Protein AF-A0A7S1HNM0-F1 (afdb_monomer_lite)

Foldseek 3Di:
DPDVVVLVVQLVVLQVLQQVVCVVVVHDRDDSVLSVVLSVQLVVCVVVLVVLLVQQLVLQCVVDPPRPDSVCCVPPPLQSLLSSLLSSLLSCVVSVNQPVSQVSQVVSCVVRVDRDRSVDDDGGRDDD

Sequence (128 aa):
HTLGVALTRLRQQVLLELGFDARLRGAEPPLESAAAALVGAFARRLPAVRELLDSDVTAAFQGDPAARSVDEVLLCYPGLHALIRHRLAHELYRLGVPLIARVIAELAHAHTGIDIHPGAQIGEGCFI

Secondary structure (DSSP, 8-state):
--HHHHHHHHHHHHHHHHHHHHHHHTPPPPPHHHHHHHHHHHHHHHHHHHHHHHHHHHHHHHH-TT---HHHHHHH-HHHHHHHHHHHHHHHHHTT-HHHHHHHHHHHHHHHS----TT----SS---

pLDDT: mean 95.94, std 4.77, range [54.34, 98.81]

Radius of gyration: 16.28 Å; chains: 1; bounding box: 38×27×44 Å

Structure (mmCIF, N/CA/C/O backbone):
data_AF-A0A7S1HNM0-F1
#
_entry.id   AF-A0A7S1HNM0-F1
#
loop_
_atom_site.group_PDB
_atom_site.id
_atom_site.type_symbol
_atom_site.label_atom_id
_atom_site.label_alt_id
_atom_site.label_comp_id
_atom_site.label_asym_id
_atom_site.label_entity_id
_atom_site.label_seq_id
_atom_site.pdbx_PDB_ins_code
_atom_site.Cartn_x
_atom_site.Cartn_y
_atom_site.Cartn_z
_atom_site.occupancy
_atom_site.B_iso_or_equiv
_atom_site.auth_seq_id
_atom_site.auth_comp_id
_atom_site.auth_asym_id
_atom_site.auth_atom_id
_atom_site.pdbx_PDB_model_num
ATOM 1 N N . HIS A 1 1 ? 10.573 -13.298 11.067 1.00 54.34 1 HIS A N 1
ATOM 2 C CA . HIS A 1 1 ? 10.173 -12.872 12.428 1.00 54.34 1 HIS A CA 1
ATOM 3 C C . HIS A 1 1 ? 9.344 -11.565 12.437 1.00 54.34 1 HIS A C 1
ATOM 5 O O . HIS A 1 1 ? 9.208 -10.937 13.480 1.00 54.34 1 HIS A O 1
ATOM 11 N N . THR A 1 2 ? 8.757 -11.136 11.306 1.00 84.62 2 THR A N 1
ATOM 12 C CA . THR A 1 2 ? 8.554 -9.690 11.051 1.00 84.62 2 THR A CA 1
ATOM 13 C C . THR A 1 2 ? 7.090 -9.288 10.814 1.00 84.62 2 THR A C 1
ATOM 15 O O . THR A 1 2 ? 6.663 -8.235 11.282 1.00 84.62 2 THR A O 1
ATOM 18 N N . LEU A 1 3 ? 6.288 -10.143 10.162 1.00 89.94 3 LEU A N 1
ATOM 19 C CA . LEU A 1 3 ? 4.915 -9.802 9.759 1.00 89.94 3 LEU A CA 1
ATOM 20 C C . LEU A 1 3 ? 3.956 -9.636 10.949 1.00 89.94 3 LEU A C 1
ATOM 22 O O . LEU A 1 3 ? 3.240 -8.644 11.018 1.00 89.94 3 LEU A O 1
ATOM 26 N N . GLY A 1 4 ? 3.972 -10.557 11.917 1.00 91.31 4 GLY A N 1
ATOM 27 C CA . GLY A 1 4 ? 3.092 -10.473 13.092 1.00 91.31 4 GLY A CA 1
ATOM 28 C C . GLY A 1 4 ? 3.321 -9.207 13.927 1.00 91.31 4 GLY A C 1
ATOM 29 O O . GLY A 1 4 ? 2.368 -8.582 14.392 1.00 91.31 4 GLY A O 1
ATOM 30 N N . VAL A 1 5 ? 4.580 -8.771 14.047 1.00 94.88 5 VAL A N 1
ATOM 31 C CA . VAL A 1 5 ? 4.937 -7.517 14.728 1.00 94.88 5 VAL A CA 1
ATOM 32 C C . VAL A 1 5 ? 4.438 -6.310 13.934 1.00 94.88 5 VAL A C 1
ATOM 34 O O . VAL A 1 5 ? 3.838 -5.408 14.517 1.00 94.88 5 VAL A O 1
ATOM 37 N N . ALA A 1 6 ? 4.634 -6.302 12.612 1.00 94.94 6 ALA A N 1
ATOM 38 C CA . ALA A 1 6 ? 4.150 -5.229 11.746 1.00 94.94 6 ALA A CA 1
ATOM 39 C C . ALA A 1 6 ? 2.620 -5.092 11.803 1.00 94.94 6 ALA A C 1
ATOM 41 O O . ALA A 1 6 ? 2.119 -3.991 12.012 1.00 94.94 6 ALA A O 1
ATOM 42 N N . LEU A 1 7 ? 1.879 -6.202 11.717 1.00 96.50 7 LEU A N 1
ATOM 43 C CA . LEU A 1 7 ? 0.416 -6.202 11.823 1.00 96.50 7 LEU A CA 1
ATOM 44 C C . LEU A 1 7 ? -0.061 -5.759 13.213 1.00 96.50 7 LEU A C 1
ATOM 46 O O . LEU A 1 7 ? -1.035 -5.019 13.325 1.00 96.50 7 LEU A O 1
ATOM 50 N N . THR A 1 8 ? 0.648 -6.144 14.276 1.00 96.06 8 THR A N 1
ATOM 51 C CA . THR A 1 8 ? 0.328 -5.688 15.639 1.00 96.06 8 THR A CA 1
ATOM 52 C C . THR A 1 8 ? 0.507 -4.177 15.783 1.00 96.06 8 THR A C 1
ATOM 54 O O . THR A 1 8 ? -0.357 -3.511 16.351 1.00 96.06 8 THR A O 1
ATOM 57 N N . ARG A 1 9 ? 1.591 -3.616 15.233 1.00 96.62 9 ARG A N 1
ATOM 58 C CA . ARG A 1 9 ? 1.818 -2.161 15.212 1.00 96.62 9 ARG A CA 1
ATOM 59 C C . ARG A 1 9 ? 0.784 -1.445 14.348 1.00 96.62 9 ARG A C 1
ATOM 61 O O . ARG A 1 9 ? 0.247 -0.428 14.772 1.00 96.62 9 ARG A O 1
ATOM 68 N N . LEU A 1 10 ? 0.457 -1.999 13.180 1.00 97.38 10 LEU A N 1
ATOM 69 C CA . LEU A 1 10 ? -0.582 -1.460 12.305 1.00 97.38 10 LEU A CA 1
ATOM 70 C C . LEU A 1 10 ? -1.934 -1.407 13.024 1.00 97.38 10 LEU A C 1
ATOM 72 O O . LEU A 1 10 ? -2.609 -0.390 12.951 1.00 97.38 10 LEU A O 1
ATOM 76 N N . ARG A 1 11 ? -2.295 -2.439 13.798 1.00 98.06 11 ARG A N 1
ATOM 77 C CA . ARG A 1 11 ? -3.530 -2.453 14.602 1.00 98.06 11 ARG A CA 1
ATOM 78 C C . ARG A 1 11 ? -3.598 -1.287 15.582 1.00 98.06 11 ARG A C 1
ATOM 80 O O . ARG A 1 11 ? -4.657 -0.684 15.717 1.00 98.06 11 ARG A O 1
ATOM 87 N N . GLN A 1 12 ? -2.485 -0.953 16.234 1.00 97.44 12 GLN A N 1
ATOM 88 C CA . GLN A 1 12 ? -2.428 0.211 17.123 1.00 97.44 12 GLN A CA 1
ATOM 89 C C . GLN A 1 12 ? -2.663 1.513 16.351 1.00 97.44 12 GLN A C 1
ATOM 91 O O . GLN A 1 12 ? -3.433 2.351 16.808 1.00 97.44 12 GLN A O 1
ATOM 96 N N . GLN A 1 13 ? -2.063 1.667 15.168 1.00 97.94 13 GLN A N 1
ATOM 97 C CA . GLN A 1 13 ? -2.269 2.866 14.349 1.00 97.94 13 GLN A CA 1
ATOM 98 C C . GLN A 1 13 ? -3.710 2.972 13.835 1.00 97.94 13 GLN A C 1
ATOM 100 O O . GLN A 1 13 ? -4.311 4.038 13.932 1.00 97.94 13 GLN A O 1
ATOM 105 N N . VAL A 1 14 ? -4.302 1.863 13.379 1.00 98.25 14 VAL A N 1
ATOM 106 C CA . VAL A 1 14 ? -5.713 1.814 12.958 1.00 98.25 14 VAL A CA 1
ATOM 107 C C . VAL A 1 14 ? -6.632 2.207 14.115 1.00 98.25 14 VAL A C 1
ATOM 109 O O . VAL A 1 14 ? -7.547 2.999 13.926 1.00 98.25 14 VAL A O 1
ATOM 112 N N . LEU A 1 15 ? -6.375 1.712 15.330 1.00 98.19 15 LEU A N 1
ATOM 113 C CA . LEU A 1 15 ? -7.158 2.088 16.508 1.00 98.19 15 LEU A CA 1
ATOM 114 C C . LEU A 1 15 ? -7.067 3.593 16.811 1.00 98.19 15 LEU A C 1
ATOM 116 O O . LEU A 1 15 ? -8.080 4.211 17.137 1.00 98.19 15 LEU A O 1
ATOM 120 N N . LEU A 1 16 ? -5.874 4.184 16.689 1.00 97.81 16 LEU A N 1
ATOM 121 C CA . LEU A 1 16 ? -5.672 5.623 16.880 1.00 97.81 16 LEU A CA 1
ATOM 122 C C . LEU A 1 16 ? -6.453 6.448 15.853 1.00 97.81 16 LEU A C 1
ATOM 124 O O . LEU A 1 16 ? -7.089 7.432 16.233 1.00 97.81 16 LEU A O 1
ATOM 128 N N . GLU A 1 17 ? -6.438 6.040 14.583 1.00 97.88 17 GLU A N 1
ATOM 129 C CA . GLU A 1 17 ? -7.206 6.698 13.524 1.00 97.88 17 GLU A CA 1
ATOM 130 C C . GLU A 1 17 ? -8.716 6.591 13.763 1.00 97.88 17 GLU A C 1
ATOM 132 O O . GLU A 1 17 ? -9.408 7.607 13.744 1.00 97.88 17 GLU A O 1
ATOM 137 N N . LEU A 1 18 ? -9.225 5.395 14.074 1.00 97.69 18 LEU A N 1
ATOM 138 C CA . LEU A 1 18 ? -10.641 5.207 14.402 1.00 97.69 18 LEU A CA 1
ATOM 139 C C . LEU A 1 18 ? -11.057 6.063 15.608 1.00 97.69 18 LEU A C 1
ATOM 141 O O . LEU A 1 18 ? -12.138 6.644 15.622 1.00 97.69 18 LEU A O 1
ATOM 145 N N . GLY A 1 19 ? -10.192 6.175 16.621 1.00 97.44 19 GLY A N 1
ATOM 146 C CA . GLY A 1 19 ? -10.446 7.010 17.793 1.00 97.44 19 GLY A CA 1
ATOM 147 C C . GLY A 1 19 ? -10.428 8.502 17.468 1.00 97.44 19 GLY A C 1
ATOM 148 O O . GLY A 1 19 ? -11.172 9.274 18.068 1.00 97.44 19 GLY A O 1
ATOM 149 N N . PHE A 1 20 ? -9.593 8.920 16.518 1.00 96.31 20 PHE A N 1
ATOM 150 C CA . PHE A 1 20 ? -9.595 10.283 15.999 1.00 96.31 20 PHE A CA 1
ATOM 151 C C . PHE A 1 20 ? -10.892 10.598 15.242 1.00 96.31 20 PHE A C 1
ATOM 153 O O . PHE A 1 20 ? -11.526 11.606 15.551 1.00 96.31 20 PHE A O 1
ATOM 160 N N . ASP A 1 21 ? -11.332 9.719 14.339 1.00 95.56 21 ASP A N 1
ATOM 161 C CA . ASP A 1 21 ? -12.588 9.882 13.595 1.00 95.56 21 ASP A CA 1
ATOM 162 C C . ASP A 1 21 ? -13.813 9.893 14.528 1.00 95.56 21 AS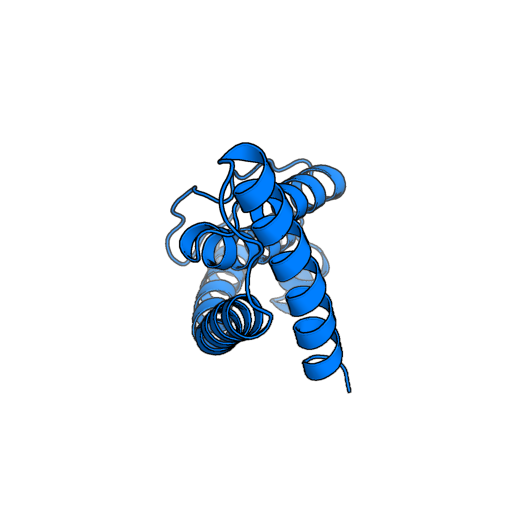P A C 1
ATOM 164 O O . ASP A 1 21 ? -14.659 10.783 14.427 1.00 95.56 21 ASP A O 1
ATOM 168 N N . ALA A 1 22 ? -13.864 8.989 15.514 1.00 96.31 22 ALA A N 1
ATOM 169 C CA . ALA A 1 22 ? -14.930 8.964 16.516 1.00 96.31 22 ALA A CA 1
ATOM 170 C C . ALA A 1 22 ? -15.026 10.287 17.292 1.00 96.31 22 ALA A C 1
ATOM 172 O O . ALA A 1 22 ? -16.118 10.839 17.436 1.00 96.31 22 ALA A O 1
ATOM 173 N N . ARG A 1 23 ? -13.887 10.851 17.726 1.00 96.12 23 ARG A N 1
ATOM 174 C CA . ARG A 1 23 ? -13.853 12.160 18.402 1.00 96.12 23 ARG A CA 1
ATOM 175 C C . ARG A 1 23 ? -14.373 13.287 17.515 1.00 96.12 23 ARG A C 1
ATOM 177 O O . ARG A 1 23 ? -15.124 14.125 18.004 1.00 96.12 23 ARG A O 1
ATOM 184 N N . LEU A 1 24 ? -13.999 13.311 16.234 1.00 95.38 24 LEU A N 1
ATOM 185 C CA . LEU A 1 24 ? -14.478 14.329 15.294 1.00 95.38 24 LEU A CA 1
ATOM 186 C C . LEU A 1 24 ? -15.994 14.253 15.073 1.00 95.38 24 LEU A C 1
ATOM 188 O O . LEU A 1 24 ? -16.639 15.284 14.903 1.00 95.38 24 LEU A O 1
ATOM 192 N N . ARG A 1 25 ? -16.563 13.045 15.093 1.00 95.31 25 ARG A N 1
ATOM 193 C CA . ARG A 1 25 ? -18.000 12.808 14.886 1.00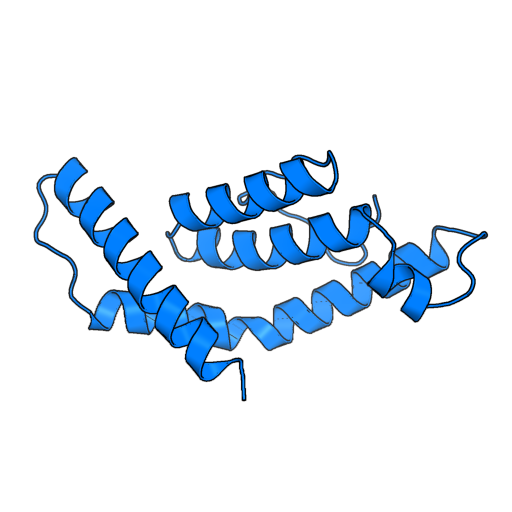 95.31 25 ARG A CA 1
ATOM 194 C C . ARG A 1 25 ? -18.832 12.857 16.170 1.00 95.31 25 ARG A C 1
ATOM 196 O O . ARG A 1 25 ? -20.045 12.693 16.093 1.00 95.31 25 ARG A O 1
ATOM 203 N N . GLY A 1 26 ? -18.208 13.045 17.336 1.00 95.44 26 GLY A N 1
ATOM 204 C CA . GLY A 1 26 ? -18.887 12.952 18.633 1.00 95.44 26 GLY A CA 1
ATOM 205 C C . GLY A 1 26 ? -19.428 11.548 18.940 1.00 95.44 26 GLY A C 1
ATOM 206 O O . GLY A 1 26 ? -20.425 11.420 19.644 1.00 95.44 26 GLY A O 1
ATOM 207 N N . ALA A 1 27 ? -18.806 10.508 18.381 1.00 95.25 27 ALA A N 1
ATOM 208 C CA . ALA A 1 27 ? -19.188 9.112 18.561 1.00 95.25 27 ALA A CA 1
ATOM 209 C C . ALA A 1 27 ? -18.421 8.450 19.718 1.00 95.25 27 ALA A C 1
ATOM 211 O O . ALA A 1 27 ? -17.428 8.979 20.226 1.00 95.25 27 ALA A O 1
ATOM 212 N N . GLU A 1 28 ? -18.873 7.263 20.121 1.00 93.50 28 GLU A N 1
ATOM 213 C CA . GLU A 1 28 ? -18.188 6.463 21.135 1.00 93.50 28 GLU A CA 1
ATOM 214 C C . GLU A 1 28 ? -16.802 5.987 20.658 1.00 93.50 28 GLU A C 1
ATOM 216 O O . GLU A 1 28 ? -16.598 5.758 19.460 1.00 93.50 28 GLU A O 1
ATOM 221 N N . PRO A 1 29 ? -15.836 5.807 21.579 1.00 92.44 29 PRO A N 1
ATOM 222 C CA . PRO A 1 29 ? -14.523 5.276 21.240 1.00 92.44 29 PRO A CA 1
ATOM 223 C C . PRO A 1 29 ? -14.607 3.896 20.567 1.00 92.44 29 PRO A C 1
ATOM 225 O O . PRO A 1 29 ? -15.411 3.055 20.973 1.00 92.44 29 PRO A O 1
ATOM 228 N N . PRO A 1 30 ? -13.744 3.613 19.577 1.00 94.06 30 PRO A N 1
ATOM 229 C CA . PRO A 1 30 ? -13.735 2.321 18.910 1.00 94.06 30 PRO A CA 1
ATOM 230 C C . PRO A 1 30 ? -13.266 1.207 19.850 1.00 94.06 30 PRO A C 1
ATOM 232 O O . PRO A 1 30 ? -12.371 1.388 20.678 1.00 94.06 30 PRO A O 1
ATOM 235 N N . LEU A 1 31 ? -13.811 0.009 19.647 1.00 94.12 31 LEU A N 1
ATOM 236 C CA . LEU A 1 31 ? -13.313 -1.203 20.290 1.00 94.12 31 LEU A CA 1
ATOM 237 C C . LEU A 1 31 ? -12.025 -1.684 19.609 1.00 94.12 31 LEU A C 1
ATOM 239 O O . LEU A 1 31 ? -11.896 -1.634 18.384 1.00 94.12 31 LEU A O 1
ATOM 243 N N . GLU A 1 32 ? -11.101 -2.265 20.380 1.00 94.50 32 GLU A N 1
ATOM 244 C CA . GLU A 1 32 ? -9.886 -2.886 19.825 1.00 94.50 32 GLU A CA 1
ATOM 245 C C . GLU A 1 32 ? -10.188 -3.976 18.785 1.00 94.50 32 GLU A C 1
ATOM 247 O O . GLU A 1 32 ? -9.411 -4.183 17.847 1.00 94.50 32 GLU A O 1
ATOM 252 N N . SER A 1 33 ? -11.325 -4.663 18.935 1.00 96.62 33 SER A N 1
ATOM 253 C CA . SER A 1 33 ? -11.795 -5.691 18.006 1.00 96.62 33 SER A CA 1
ATOM 254 C C . SER A 1 33 ? -12.086 -5.134 16.611 1.00 96.62 33 SER A C 1
ATOM 256 O O . SER A 1 33 ? -11.840 -5.834 15.629 1.00 96.62 33 SER A O 1
ATOM 258 N N . ALA A 1 34 ? -12.527 -3.876 16.496 1.00 96.62 34 ALA A N 1
ATOM 259 C CA . ALA A 1 34 ? -12.762 -3.227 15.208 1.00 96.62 34 ALA A CA 1
ATOM 260 C C . ALA A 1 34 ? -11.444 -3.029 14.445 1.00 96.62 34 ALA A C 1
ATOM 262 O O . ALA A 1 34 ? -11.319 -3.448 13.293 1.00 96.62 34 ALA A O 1
ATOM 263 N N . ALA A 1 35 ? -10.416 -2.493 15.111 1.00 97.69 35 ALA A N 1
ATOM 264 C CA . ALA A 1 35 ? -9.087 -2.348 14.518 1.00 97.69 35 ALA A CA 1
ATOM 265 C C . ALA A 1 35 ? -8.473 -3.711 14.148 1.00 97.69 35 ALA A C 1
ATOM 267 O O . ALA A 1 35 ? -7.882 -3.863 13.078 1.00 97.69 35 ALA A O 1
ATOM 268 N N . ALA A 1 36 ? -8.643 -4.727 15.004 1.00 97.75 36 ALA A N 1
ATOM 269 C CA . ALA A 1 36 ? -8.191 -6.087 14.716 1.00 97.75 36 ALA A CA 1
ATOM 270 C C . ALA A 1 36 ? -8.883 -6.684 13.478 1.00 97.75 36 ALA A C 1
ATOM 272 O O . ALA A 1 36 ? -8.218 -7.313 12.653 1.00 97.75 36 ALA A O 1
ATOM 273 N N . ALA A 1 37 ? -10.191 -6.461 13.316 1.00 98.31 37 ALA A N 1
ATOM 274 C CA . ALA A 1 37 ? -10.951 -6.936 12.164 1.00 98.31 37 ALA A CA 1
ATOM 275 C C . ALA A 1 37 ? -10.471 -6.295 10.852 1.00 98.31 37 ALA A C 1
ATOM 277 O O . ALA A 1 37 ? -10.258 -7.015 9.872 1.00 98.31 37 ALA A O 1
ATOM 278 N N . LEU A 1 38 ? -10.232 -4.978 10.847 1.00 98.44 38 LEU A N 1
ATOM 279 C CA . LEU A 1 38 ? -9.717 -4.252 9.679 1.00 98.44 38 LEU A CA 1
ATOM 280 C C . LEU A 1 38 ? -8.305 -4.710 9.299 1.00 98.44 38 LEU A C 1
ATOM 282 O O . LEU A 1 38 ? -8.055 -5.030 8.139 1.00 98.44 38 LEU A O 1
ATOM 286 N N . VAL A 1 39 ? -7.393 -4.833 10.267 1.00 98.31 39 VAL A N 1
ATOM 287 C CA . VAL A 1 39 ? -6.034 -5.337 9.998 1.00 98.31 39 VAL A CA 1
A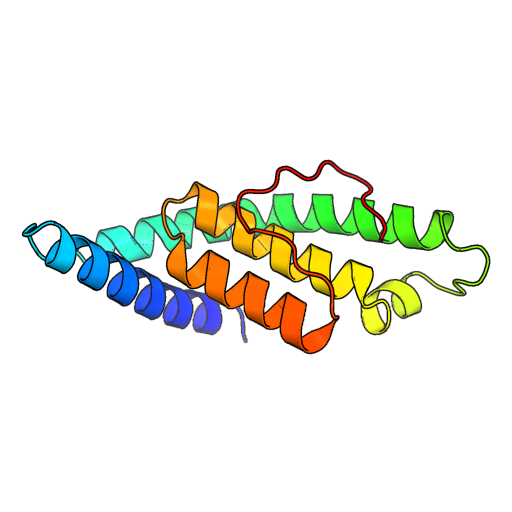TOM 288 C C . VAL A 1 39 ? -6.052 -6.794 9.540 1.00 98.31 39 VAL A C 1
ATOM 290 O O . VAL A 1 39 ? -5.286 -7.170 8.655 1.00 98.31 39 VAL A O 1
ATOM 293 N N . GLY A 1 40 ? -6.949 -7.618 10.085 1.00 98.38 40 GLY A N 1
ATOM 294 C CA . GLY A 1 40 ? -7.161 -8.982 9.607 1.00 98.38 40 GLY A CA 1
ATOM 295 C C . GLY A 1 40 ? -7.675 -9.023 8.165 1.00 98.38 40 GLY A C 1
ATOM 296 O O . GLY A 1 40 ? -7.232 -9.863 7.382 1.00 98.38 40 GLY A O 1
ATOM 297 N N . ALA A 1 41 ? -8.576 -8.110 7.789 1.00 98.56 41 ALA A N 1
ATOM 298 C CA . ALA A 1 41 ? -9.045 -7.967 6.413 1.00 98.56 41 ALA A CA 1
ATOM 299 C C . ALA A 1 41 ? -7.915 -7.532 5.475 1.00 98.56 41 ALA A C 1
ATOM 301 O O . ALA A 1 41 ? -7.713 -8.178 4.452 1.00 98.56 41 ALA A O 1
ATOM 302 N N . PHE A 1 42 ? -7.123 -6.533 5.867 1.00 98.56 42 PHE A N 1
ATOM 303 C CA . PHE A 1 42 ? -5.928 -6.107 5.139 1.00 98.56 42 PHE A CA 1
ATOM 304 C C . PHE A 1 42 ? -4.932 -7.260 4.942 1.00 98.56 42 PHE A C 1
ATOM 306 O O . PHE A 1 42 ? -4.495 -7.524 3.825 1.00 98.56 42 PHE A O 1
ATOM 313 N N . ALA A 1 43 ? -4.625 -8.015 6.001 1.00 98.25 43 ALA A N 1
ATOM 314 C CA . ALA A 1 43 ? -3.692 -9.138 5.932 1.00 98.25 43 ALA A CA 1
ATOM 315 C C . ALA A 1 43 ? -4.147 -10.223 4.939 1.00 98.25 43 ALA A C 1
ATOM 317 O O . ALA A 1 43 ? -3.324 -10.764 4.202 1.00 98.25 43 ALA A O 1
ATOM 318 N N . ARG A 1 44 ? -5.457 -10.503 4.863 1.00 98.44 44 ARG A N 1
ATOM 319 C CA . ARG A 1 44 ? -6.032 -11.442 3.880 1.00 98.44 44 ARG A CA 1
ATOM 320 C C . ARG A 1 44 ? -5.889 -10.972 2.430 1.00 98.44 44 ARG A C 1
ATOM 322 O O . ARG A 1 44 ? -5.991 -11.796 1.528 1.00 98.44 44 ARG A O 1
ATOM 329 N N . ARG A 1 45 ? -5.663 -9.677 2.194 1.00 98.25 45 ARG A N 1
ATOM 330 C CA . ARG A 1 45 ? -5.473 -9.098 0.855 1.00 98.25 45 ARG A CA 1
ATOM 331 C C . ARG A 1 45 ? -4.020 -9.123 0.386 1.00 98.25 45 ARG A C 1
ATOM 333 O O . ARG A 1 45 ? -3.790 -9.004 -0.811 1.00 98.25 45 ARG A O 1
ATOM 340 N N . LEU A 1 46 ? -3.055 -9.344 1.283 1.00 97.94 46 LEU A N 1
ATOM 341 C CA . LEU A 1 46 ? -1.626 -9.342 0.943 1.00 97.94 46 LEU A CA 1
ATOM 342 C C . LEU A 1 46 ? -1.238 -10.314 -0.188 1.00 97.94 46 LEU A C 1
ATOM 344 O O . LEU A 1 46 ? -0.436 -9.902 -1.023 1.00 97.94 46 LEU A O 1
ATOM 348 N N . PRO A 1 47 ? -1.790 -11.543 -0.291 1.00 98.25 47 PRO A N 1
ATOM 349 C CA . PRO A 1 47 ? -1.509 -12.414 -1.435 1.00 98.25 47 PRO A CA 1
ATOM 350 C C . PRO A 1 47 ? -1.951 -11.808 -2.774 1.00 98.25 47 PRO A C 1
ATOM 352 O O . PRO A 1 47 ? -1.168 -11.778 -3.714 1.00 98.25 47 PRO A O 1
ATOM 355 N N . ALA A 1 48 ? -3.151 -11.224 -2.838 1.00 98.19 48 ALA A N 1
ATOM 356 C CA . ALA A 1 48 ? -3.639 -10.568 -4.053 1.00 98.19 48 ALA A CA 1
ATOM 357 C C . ALA A 1 48 ? -2.831 -9.302 -4.392 1.00 98.19 48 ALA A C 1
ATOM 359 O O . ALA A 1 48 ? -2.564 -9.022 -5.555 1.00 98.19 48 ALA A O 1
ATOM 360 N N . VAL A 1 49 ? -2.399 -8.541 -3.378 1.00 98.19 49 VAL A N 1
ATOM 361 C CA . VAL A 1 49 ? -1.485 -7.405 -3.584 1.00 98.19 49 VAL A CA 1
ATOM 362 C C . VAL A 1 49 ? -0.148 -7.882 -4.149 1.00 98.19 49 VAL A C 1
ATOM 364 O O . VAL A 1 49 ? 0.417 -7.219 -5.013 1.00 98.19 49 VAL A O 1
ATOM 367 N N . ARG A 1 50 ? 0.356 -9.032 -3.688 1.00 97.50 50 ARG A N 1
ATOM 368 C CA . ARG A 1 50 ? 1.593 -9.622 -4.199 1.00 97.50 50 ARG A CA 1
ATOM 369 C C . ARG A 1 50 ? 1.468 -10.016 -5.672 1.00 97.50 50 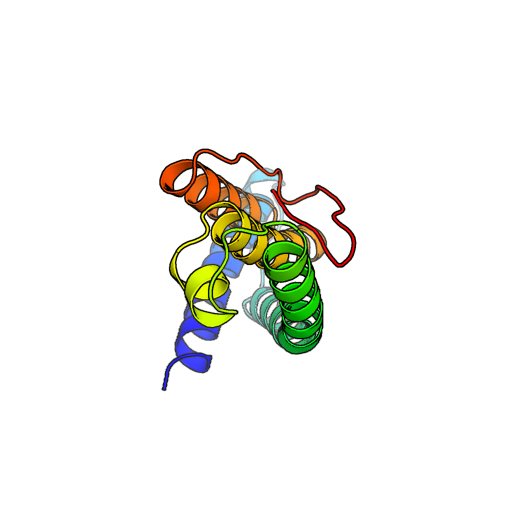ARG A C 1
ATOM 371 O O . ARG A 1 50 ? 2.339 -9.637 -6.442 1.00 97.50 50 ARG A O 1
ATOM 378 N N . GLU A 1 51 ? 0.394 -10.705 -6.053 1.00 98.00 51 GLU A N 1
ATOM 379 C CA . GLU A 1 51 ? 0.124 -11.076 -7.454 1.00 98.00 51 GLU A CA 1
ATOM 380 C C . GLU A 1 51 ? 0.091 -9.841 -8.364 1.00 98.00 51 GLU A C 1
ATOM 382 O O . GLU A 1 51 ? 0.696 -9.814 -9.434 1.00 98.00 51 GLU A O 1
ATOM 387 N N . LEU A 1 52 ? -0.554 -8.776 -7.892 1.00 97.62 52 LEU A N 1
ATOM 388 C CA . LEU A 1 52 ? -0.653 -7.526 -8.626 1.00 97.62 52 LEU A CA 1
ATOM 389 C C . LEU A 1 52 ? 0.715 -6.838 -8.786 1.00 97.62 52 LEU A C 1
ATOM 391 O O . LEU A 1 52 ? 1.029 -6.331 -9.859 1.00 97.62 52 LEU A O 1
ATOM 395 N N . LEU A 1 53 ? 1.567 -6.886 -7.761 1.00 97.31 53 LEU A N 1
ATOM 396 C CA . LEU A 1 53 ? 2.940 -6.383 -7.848 1.00 97.31 53 LEU A CA 1
ATOM 397 C C . LEU A 1 53 ? 3.823 -7.211 -8.781 1.00 97.31 53 LEU A C 1
ATOM 399 O O . LEU A 1 53 ? 4.657 -6.643 -9.478 1.00 97.31 53 LEU A O 1
ATOM 403 N N . ASP A 1 54 ? 3.637 -8.529 -8.833 1.00 96.81 54 ASP A N 1
ATOM 404 C CA . ASP A 1 54 ? 4.376 -9.382 -9.770 1.00 96.81 54 ASP A CA 1
ATOM 405 C C . ASP A 1 54 ? 4.044 -9.014 -11.233 1.00 96.81 54 ASP A C 1
ATOM 407 O O . ASP A 1 54 ? 4.928 -9.027 -12.099 1.00 96.81 54 ASP A O 1
ATOM 411 N N . SER A 1 55 ? 2.804 -8.584 -11.503 1.00 97.38 55 SER A N 1
ATOM 412 C CA . SER A 1 55 ? 2.426 -8.035 -12.813 1.00 97.38 55 SER A CA 1
ATOM 413 C C . SER A 1 55 ? 3.123 -6.701 -13.126 1.00 97.38 55 SER A C 1
ATOM 415 O O . SER A 1 55 ? 3.610 -6.524 -14.241 1.00 97.38 55 SER A O 1
ATOM 417 N N . ASP A 1 56 ? 3.254 -5.795 -12.150 1.00 97.44 56 ASP A N 1
ATOM 418 C CA . ASP A 1 56 ? 3.939 -4.502 -12.337 1.00 97.44 56 ASP A CA 1
ATOM 419 C C . ASP A 1 56 ? 5.431 -4.677 -12.590 1.00 97.44 5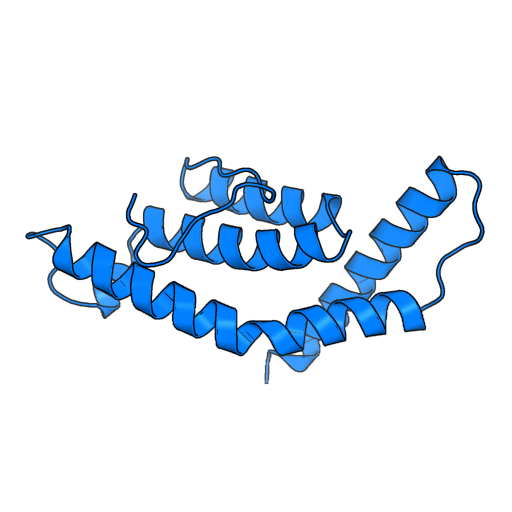6 ASP A C 1
ATOM 421 O O . ASP A 1 56 ? 6.008 -4.024 -13.453 1.00 97.44 56 ASP A O 1
ATOM 425 N N . VAL A 1 57 ? 6.060 -5.591 -11.850 1.00 96.00 57 VAL A N 1
ATOM 426 C CA . VAL A 1 57 ? 7.470 -5.942 -12.032 1.00 96.00 57 VAL A CA 1
ATOM 427 C C . VAL A 1 57 ? 7.706 -6.469 -13.445 1.00 96.00 57 VAL A C 1
ATOM 429 O O . VAL A 1 57 ? 8.666 -6.069 -14.105 1.00 96.00 57 VAL A O 1
ATOM 432 N N . THR A 1 58 ? 6.812 -7.335 -13.927 1.00 95.44 58 THR A N 1
ATOM 433 C CA . THR A 1 58 ? 6.880 -7.871 -15.290 1.00 95.44 58 THR A CA 1
ATOM 434 C C . THR A 1 58 ? 6.727 -6.757 -16.324 1.00 95.44 58 THR A C 1
ATOM 436 O O . THR A 1 58 ? 7.514 -6.692 -17.267 1.00 95.44 58 THR A O 1
ATOM 439 N N . ALA A 1 59 ? 5.763 -5.854 -16.128 1.00 96.12 59 ALA A N 1
ATOM 440 C CA . ALA A 1 59 ? 5.538 -4.721 -17.019 1.00 96.12 59 ALA A CA 1
ATOM 441 C C . ALA A 1 59 ? 6.728 -3.752 -17.046 1.00 96.12 59 ALA A C 1
ATOM 443 O O . ALA A 1 59 ? 7.135 -3.331 -18.123 1.00 96.12 59 ALA A O 1
ATOM 444 N N . ALA A 1 60 ? 7.331 -3.447 -15.897 1.00 95.44 60 ALA A N 1
ATOM 445 C CA . ALA A 1 60 ? 8.507 -2.585 -15.814 1.00 95.44 60 ALA A CA 1
ATOM 446 C C . ALA A 1 60 ? 9.733 -3.211 -16.497 1.00 95.44 60 ALA A C 1
ATOM 448 O O . ALA A 1 60 ? 10.421 -2.539 -17.260 1.00 95.44 60 ALA A O 1
ATOM 449 N N . PHE A 1 61 ? 9.973 -4.511 -16.295 1.00 94.94 61 PHE A N 1
ATOM 450 C CA . PHE A 1 61 ? 11.067 -5.217 -16.968 1.00 94.94 61 PHE A CA 1
ATOM 451 C C . PHE A 1 61 ? 10.879 -5.280 -18.493 1.00 94.94 61 PHE A C 1
ATOM 453 O O . PHE A 1 61 ? 11.837 -5.121 -19.240 1.00 94.94 61 PHE A O 1
ATOM 460 N N . GLN A 1 62 ? 9.650 -5.502 -18.971 1.00 94.75 62 GLN A N 1
ATOM 461 C CA . GLN A 1 62 ? 9.349 -5.527 -20.409 1.00 94.75 62 GLN A CA 1
ATOM 462 C C . GLN A 1 62 ? 9.301 -4.126 -21.035 1.00 94.75 62 GLN A C 1
ATOM 464 O O . GLN A 1 62 ? 9.581 -3.973 -22.223 1.00 94.75 62 GLN A O 1
ATOM 469 N N . GLY A 1 63 ? 8.909 -3.122 -20.250 1.00 93.56 63 GLY A N 1
ATOM 470 C CA . GLY A 1 63 ? 8.720 -1.742 -20.684 1.00 93.56 63 GLY A CA 1
ATOM 471 C C . GLY A 1 63 ? 10.009 -0.930 -20.772 1.00 93.56 63 GLY A C 1
ATOM 472 O O . GLY A 1 63 ? 10.030 0.070 -21.488 1.00 93.56 63 GLY A O 1
ATOM 473 N N . ASP A 1 64 ? 11.078 -1.354 -20.094 1.00 95.50 64 ASP A N 1
ATOM 474 C CA . ASP A 1 64 ? 12.388 -0.705 -20.130 1.00 95.50 64 ASP A CA 1
ATOM 475 C C . ASP A 1 64 ? 13.450 -1.602 -20.798 1.00 95.50 64 ASP A C 1
ATOM 477 O O . ASP A 1 64 ? 13.988 -2.508 -20.158 1.00 95.50 64 ASP A O 1
ATOM 481 N N . PRO A 1 65 ? 13.828 -1.335 -22.065 1.00 93.19 65 PRO A N 1
ATOM 482 C CA . PRO A 1 65 ? 14.866 -2.092 -22.767 1.00 93.19 65 PRO A CA 1
ATOM 483 C C . PRO A 1 65 ? 16.248 -2.060 -22.097 1.00 93.19 65 PRO A C 1
ATOM 485 O O . PRO A 1 65 ? 17.109 -2.865 -22.453 1.00 93.19 65 PRO A O 1
ATOM 488 N N . ALA A 1 66 ? 16.495 -1.114 -21.183 1.00 93.25 66 ALA A N 1
ATOM 489 C CA . ALA A 1 66 ? 17.750 -1.008 -20.449 1.00 93.25 66 ALA A CA 1
ATOM 490 C C . ALA A 1 66 ? 17.770 -1.844 -19.158 1.00 93.25 66 ALA A C 1
ATOM 492 O O . ALA A 1 66 ? 18.857 -2.061 -18.611 1.00 93.25 66 ALA A O 1
ATOM 493 N N . ALA A 1 67 ? 16.614 -2.332 -18.693 1.00 92.50 67 ALA A N 1
ATOM 494 C CA . ALA A 1 67 ? 16.514 -3.171 -17.507 1.00 92.50 67 ALA A CA 1
ATOM 495 C C . ALA A 1 67 ? 17.267 -4.490 -17.723 1.00 92.50 67 ALA A C 1
ATOM 497 O O . ALA A 1 67 ? 17.011 -5.233 -18.673 1.00 92.50 67 ALA A O 1
ATOM 498 N N . ARG A 1 68 ? 18.208 -4.817 -16.832 1.00 89.06 68 ARG A N 1
ATOM 499 C CA . ARG A 1 68 ? 19.063 -6.004 -17.002 1.00 89.06 68 ARG A CA 1
ATOM 500 C C . ARG A 1 68 ? 18.519 -7.223 -16.278 1.00 89.06 68 ARG A C 1
ATOM 502 O O . ARG A 1 68 ? 18.884 -8.348 -16.612 1.00 89.06 68 ARG A O 1
ATOM 509 N N . SER A 1 69 ? 17.677 -7.013 -15.268 1.00 91.25 69 SER A N 1
ATOM 510 C CA . SER A 1 69 ? 17.052 -8.088 -14.500 1.00 91.25 69 SER A CA 1
ATOM 511 C C . SER A 1 69 ? 15.806 -7.616 -13.757 1.00 91.25 69 SER A C 1
ATOM 513 O O . SER A 1 69 ? 15.667 -6.441 -13.425 1.00 91.25 69 SER A O 1
ATOM 515 N N . VAL A 1 70 ? 14.935 -8.566 -13.419 1.00 88.69 70 VAL A N 1
ATOM 516 C CA . VAL A 1 70 ? 13.787 -8.344 -12.529 1.00 88.69 70 VAL A CA 1
ATOM 517 C C . VAL A 1 70 ? 14.226 -7.870 -11.136 1.00 88.69 70 VAL A C 1
ATOM 519 O O . VAL A 1 70 ? 13.564 -7.025 -10.538 1.00 88.69 70 VAL A O 1
ATOM 522 N N . ASP A 1 71 ? 15.360 -8.361 -10.631 1.00 88.31 71 ASP A N 1
ATOM 523 C CA . ASP A 1 71 ? 15.883 -7.961 -9.320 1.00 88.31 71 ASP A CA 1
ATOM 524 C C . ASP A 1 71 ? 16.334 -6.494 -9.303 1.00 88.31 71 ASP A C 1
ATOM 526 O O . ASP A 1 71 ? 16.076 -5.780 -8.337 1.00 88.31 71 ASP A O 1
ATOM 530 N N . GLU A 1 72 ? 16.960 -6.016 -10.383 1.00 88.38 72 GLU A N 1
ATOM 531 C CA . GLU A 1 72 ? 17.315 -4.599 -10.546 1.00 88.38 72 GLU A CA 1
ATOM 532 C C . GLU A 1 72 ? 16.066 -3.712 -10.532 1.00 88.38 72 GLU A C 1
ATOM 534 O O . GLU A 1 72 ? 16.032 -2.704 -9.821 1.00 88.38 72 GLU A O 1
ATOM 539 N N . VAL A 1 73 ? 15.017 -4.133 -11.245 1.00 86.94 73 VAL A N 1
ATOM 540 C CA . VAL A 1 73 ? 13.717 -3.454 -11.245 1.00 86.94 73 VAL A CA 1
ATOM 541 C C . VAL A 1 73 ? 13.139 -3.402 -9.829 1.00 86.94 73 VAL A C 1
ATOM 543 O O . VAL A 1 73 ? 12.766 -2.334 -9.343 1.00 86.94 73 VAL A O 1
ATOM 546 N N . LEU A 1 74 ? 13.138 -4.529 -9.114 1.00 86.00 74 LEU A N 1
ATOM 547 C CA . LEU A 1 74 ? 12.610 -4.612 -7.753 1.00 86.00 74 LEU A CA 1
ATOM 548 C C . LEU A 1 74 ? 13.365 -3.716 -6.758 1.00 86.00 74 LEU A C 1
ATOM 550 O O . LEU A 1 74 ? 12.757 -3.061 -5.905 1.00 86.00 74 LEU A O 1
ATOM 554 N N . LEU A 1 75 ? 14.693 -3.698 -6.848 1.00 86.44 75 LEU A N 1
ATOM 555 C CA . LEU A 1 75 ? 15.552 -3.028 -5.875 1.00 86.44 75 LEU A CA 1
ATOM 556 C C . LEU A 1 75 ? 15.664 -1.524 -6.118 1.00 86.44 75 LEU A C 1
ATOM 558 O O . LEU A 1 75 ? 15.711 -0.766 -5.147 1.00 86.44 75 LEU A O 1
ATOM 562 N N . CYS A 1 76 ? 15.686 -1.091 -7.379 1.00 89.38 76 CYS A N 1
ATOM 563 C CA . CYS A 1 76 ? 16.159 0.247 -7.728 1.00 89.38 76 CYS A CA 1
ATOM 564 C C . CYS A 1 76 ? 15.119 1.138 -8.415 1.00 89.38 76 CYS A C 1
ATOM 566 O O . CYS A 1 76 ? 15.376 2.335 -8.534 1.00 89.38 76 CYS A O 1
ATOM 568 N N . TYR A 1 77 ? 13.968 0.618 -8.865 1.00 95.12 77 TYR A N 1
ATOM 569 C CA . TYR A 1 77 ? 13.047 1.431 -9.666 1.00 95.12 77 TYR A CA 1
ATOM 570 C C . TYR A 1 77 ? 12.110 2.244 -8.758 1.00 95.12 77 TYR A C 1
ATOM 572 O O . TYR A 1 77 ? 11.263 1.664 -8.065 1.00 95.12 77 TYR A O 1
ATOM 580 N N . PRO A 1 78 ? 12.199 3.591 -8.768 1.00 96.00 78 PRO A N 1
ATOM 581 C CA . PRO A 1 78 ? 11.372 4.436 -7.909 1.00 96.00 78 PRO A CA 1
ATOM 582 C C . PRO A 1 78 ? 9.880 4.311 -8.247 1.00 96.00 78 PRO A C 1
ATOM 584 O O . PRO A 1 78 ? 9.054 4.326 -7.334 1.00 96.00 78 PRO A O 1
ATOM 587 N N . GLY A 1 79 ? 9.536 4.100 -9.525 1.00 96.62 79 GLY A N 1
ATOM 588 C CA . GLY A 1 79 ? 8.167 3.831 -9.976 1.00 96.62 79 GLY A CA 1
ATOM 589 C C . GLY A 1 79 ? 7.559 2.610 -9.288 1.00 96.62 79 GLY A C 1
ATOM 590 O O . GLY A 1 79 ? 6.481 2.690 -8.698 1.00 96.62 79 GLY A O 1
ATOM 591 N N . LEU A 1 80 ? 8.299 1.500 -9.237 1.00 96.81 80 LEU A N 1
ATOM 592 C CA . LEU A 1 80 ? 7.844 0.299 -8.542 1.00 96.81 80 LEU A CA 1
ATOM 593 C C . LEU A 1 80 ? 7.741 0.515 -7.024 1.00 96.81 80 LEU A C 1
ATOM 595 O O . LEU A 1 80 ? 6.794 0.055 -6.388 1.00 96.81 80 LEU A O 1
ATOM 599 N N . HIS A 1 81 ? 8.672 1.257 -6.421 1.00 97.25 81 HIS A N 1
ATOM 600 C CA . HIS A 1 81 ? 8.619 1.594 -4.991 1.00 97.25 81 HIS A CA 1
ATOM 601 C C . HIS A 1 81 ? 7.400 2.454 -4.631 1.00 97.25 81 HIS A C 1
ATOM 603 O O . HIS A 1 81 ? 6.861 2.314 -3.523 1.00 97.25 81 HIS A O 1
ATOM 609 N N . ALA A 1 82 ? 6.966 3.325 -5.545 1.00 98.25 82 ALA A N 1
ATOM 610 C CA . ALA A 1 82 ? 5.730 4.085 -5.422 1.00 98.25 82 ALA A CA 1
ATOM 611 C C . ALA A 1 82 ? 4.503 3.171 -5.557 1.00 98.25 82 ALA A C 1
ATOM 613 O O . ALA A 1 82 ? 3.621 3.216 -4.697 1.00 98.25 82 ALA A O 1
ATOM 614 N N . LEU A 1 83 ? 4.484 2.272 -6.548 1.00 98.19 83 LEU A N 1
ATOM 615 C CA . LEU A 1 83 ? 3.398 1.305 -6.754 1.00 98.19 83 LEU A CA 1
ATOM 616 C C . LEU A 1 83 ? 3.223 0.343 -5.570 1.00 98.19 83 LEU A C 1
ATOM 618 O O . LEU A 1 83 ? 2.097 0.144 -5.120 1.00 98.19 83 LEU A O 1
ATOM 622 N N . ILE A 1 84 ? 4.308 -0.180 -4.987 1.00 98.06 84 ILE A N 1
ATOM 623 C CA . ILE A 1 84 ? 4.258 -1.016 -3.771 1.00 98.06 84 ILE A CA 1
ATOM 624 C C . ILE A 1 84 ? 3.525 -0.291 -2.641 1.00 98.06 84 ILE A C 1
ATOM 626 O O . ILE A 1 84 ? 2.601 -0.838 -2.033 1.00 98.06 84 ILE A O 1
ATOM 630 N N . ARG A 1 85 ? 3.916 0.955 -2.361 1.00 98.31 85 ARG A N 1
ATOM 631 C CA . ARG A 1 85 ? 3.292 1.754 -1.299 1.00 98.31 85 ARG A CA 1
ATOM 632 C C . ARG A 1 85 ? 1.849 2.100 -1.638 1.00 98.31 85 ARG A C 1
ATOM 634 O O . ARG A 1 85 ? 0.996 1.982 -0.761 1.00 98.31 85 ARG A O 1
ATOM 641 N N . HIS A 1 86 ? 1.567 2.457 -2.889 1.00 98.75 86 HIS A N 1
ATOM 642 C CA . HIS A 1 86 ? 0.215 2.740 -3.348 1.00 98.75 86 HIS A CA 1
ATOM 643 C C . HIS A 1 86 ? -0.702 1.526 -3.182 1.00 98.75 86 HIS A C 1
ATOM 645 O O . HIS A 1 86 ? -1.757 1.664 -2.577 1.00 98.75 86 HIS A O 1
ATOM 651 N N . ARG A 1 87 ? -0.309 0.329 -3.632 1.00 98.56 87 ARG A N 1
ATOM 652 C CA . ARG A 1 87 ? -1.162 -0.868 -3.546 1.00 98.56 87 ARG A CA 1
ATOM 653 C C . ARG A 1 87 ? -1.481 -1.262 -2.105 1.00 98.56 87 ARG A C 1
ATOM 655 O O . ARG A 1 87 ? -2.617 -1.619 -1.808 1.00 98.56 87 ARG A O 1
ATOM 662 N N . LEU A 1 88 ? -0.521 -1.125 -1.189 1.00 98.56 88 LEU A N 1
ATOM 663 C CA . LEU A 1 88 ? -0.765 -1.326 0.244 1.00 98.56 88 LEU A CA 1
ATOM 664 C C . LEU A 1 88 ? -1.673 -0.233 0.833 1.00 98.56 88 LEU A C 1
ATOM 666 O O . LEU A 1 88 ? -2.615 -0.541 1.565 1.00 98.56 88 LEU A O 1
ATOM 670 N N . ALA A 1 89 ? -1.414 1.036 0.504 1.00 98.69 89 ALA A N 1
ATOM 671 C CA . ALA A 1 89 ? -2.224 2.166 0.953 1.00 98.69 89 ALA A CA 1
ATOM 672 C C . ALA A 1 89 ? -3.663 2.089 0.426 1.00 98.69 89 ALA A C 1
ATOM 674 O O . ALA A 1 89 ? -4.599 2.396 1.157 1.00 98.69 89 ALA A O 1
ATOM 675 N N . HIS A 1 90 ? -3.849 1.641 -0.813 1.00 98.81 90 HIS A N 1
ATOM 676 C CA . HIS A 1 90 ? -5.146 1.504 -1.460 1.00 98.81 90 HIS A CA 1
ATOM 677 C C . HIS A 1 90 ? -6.036 0.489 -0.739 1.00 98.81 90 HIS A C 1
ATOM 679 O O . HIS A 1 90 ? -7.206 0.770 -0.484 1.00 98.81 90 HIS A O 1
ATOM 685 N N . GLU A 1 91 ? -5.493 -0.662 -0.330 1.00 98.69 91 GLU A N 1
ATOM 686 C CA . GLU A 1 91 ? -6.258 -1.637 0.458 1.00 98.69 91 GLU A CA 1
ATOM 687 C C . GLU A 1 91 ? -6.685 -1.054 1.819 1.00 98.69 91 GLU A C 1
ATOM 689 O O . GLU A 1 91 ? -7.834 -1.228 2.223 1.00 98.69 91 GLU A O 1
ATOM 694 N N . LEU A 1 92 ? -5.819 -0.294 2.504 1.00 98.62 92 LEU A N 1
ATOM 695 C CA . LEU A 1 92 ? -6.186 0.400 3.751 1.00 98.62 92 LEU A CA 1
ATOM 696 C C . LEU A 1 92 ? -7.240 1.494 3.523 1.00 98.62 92 LEU A C 1
ATOM 698 O O . LEU A 1 92 ? -8.193 1.607 4.294 1.00 98.62 92 LEU A O 1
ATOM 702 N N . TYR A 1 93 ? -7.114 2.250 2.433 1.00 98.75 93 TYR A N 1
ATOM 703 C CA . TYR A 1 93 ? -8.079 3.271 2.036 1.00 98.75 93 TYR A CA 1
ATOM 704 C C . TYR A 1 93 ? -9.468 2.660 1.807 1.00 98.75 93 TYR A C 1
ATOM 706 O O . TYR A 1 93 ? -10.463 3.151 2.340 1.00 98.75 93 TYR A O 1
ATOM 714 N N . ARG A 1 94 ? -9.539 1.533 1.086 1.00 98.50 94 ARG A N 1
ATOM 715 C CA . ARG A 1 94 ? -10.788 0.791 0.838 1.00 98.50 94 ARG A CA 1
ATOM 716 C C . ARG A 1 94 ? -11.409 0.199 2.101 1.00 98.50 94 ARG A C 1
ATOM 718 O O . ARG A 1 94 ? -12.621 0.016 2.145 1.00 98.50 94 ARG A O 1
ATOM 725 N N . LEU A 1 95 ? -10.597 -0.087 3.116 1.00 98.31 95 LEU A N 1
ATOM 726 C CA . LEU A 1 95 ? -11.050 -0.558 4.425 1.00 98.31 95 LEU A CA 1
ATOM 727 C C . LEU A 1 95 ? -11.523 0.576 5.349 1.00 98.31 95 LEU A C 1
ATOM 729 O O . LEU A 1 95 ? -11.853 0.315 6.503 1.00 98.31 95 LEU A O 1
ATOM 733 N N . GLY A 1 96 ? -11.583 1.819 4.860 1.00 96.88 96 GLY A N 1
ATOM 734 C CA . GLY A 1 96 ? -12.060 2.960 5.639 1.00 96.88 96 GLY A CA 1
ATOM 735 C C . GLY A 1 96 ? -11.018 3.514 6.607 1.00 96.88 96 GLY A C 1
ATOM 736 O O . GLY A 1 96 ? -11.388 4.102 7.617 1.00 96.88 96 GLY A O 1
ATOM 737 N N . VAL A 1 97 ? -9.731 3.338 6.293 1.00 97.75 97 VAL A N 1
ATOM 738 C CA . VAL A 1 97 ? -8.596 3.856 7.073 1.00 97.75 97 VAL A CA 1
ATOM 739 C C . VAL A 1 97 ? -7.800 4.877 6.227 1.00 97.75 97 VAL A C 1
ATOM 741 O O . VAL A 1 97 ? -6.658 4.614 5.825 1.00 97.75 97 VAL A O 1
ATOM 744 N N . PRO A 1 98 ? -8.425 6.006 5.825 1.00 97.75 98 PRO A N 1
ATOM 745 C CA . PRO A 1 98 ? -7.862 6.934 4.846 1.00 97.75 98 PRO A CA 1
ATOM 746 C C . PRO A 1 98 ? -6.649 7.738 5.335 1.00 97.75 98 PRO A C 1
ATOM 748 O O . PRO A 1 98 ? -5.825 8.116 4.501 1.00 97.75 98 PRO A O 1
ATOM 751 N N . LEU A 1 99 ? -6.509 8.019 6.634 1.00 98.00 99 LEU A N 1
ATOM 752 C CA . LEU A 1 99 ? -5.412 8.849 7.144 1.00 98.00 99 LEU A CA 1
ATOM 753 C C . LEU A 1 99 ? -4.085 8.090 7.084 1.00 98.00 99 LEU A C 1
ATOM 755 O O . LEU A 1 99 ? -3.130 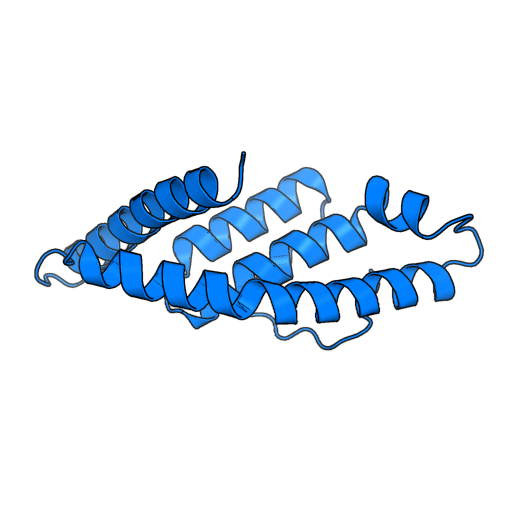8.592 6.494 1.00 98.00 99 LEU A O 1
ATOM 759 N N . ILE A 1 100 ? -4.022 6.865 7.616 1.00 98.19 100 ILE A N 1
ATOM 760 C CA . ILE A 1 100 ? -2.832 6.008 7.490 1.00 98.19 100 ILE A CA 1
ATOM 761 C C . ILE A 1 100 ? -2.524 5.740 6.017 1.00 98.19 100 ILE A C 1
ATOM 763 O O . ILE A 1 100 ? -1.361 5.802 5.615 1.00 98.19 100 ILE A O 1
ATOM 767 N N . ALA A 1 101 ? -3.548 5.484 5.196 1.00 98.56 101 ALA A N 1
ATOM 768 C CA . ALA A 1 101 ? -3.361 5.308 3.762 1.00 98.56 101 ALA A CA 1
ATOM 769 C C . ALA A 1 101 ? -2.695 6.539 3.122 1.00 98.56 101 ALA A C 1
ATOM 771 O O . ALA A 1 101 ? -1.731 6.392 2.368 1.00 98.56 101 ALA A O 1
ATOM 772 N N . ARG A 1 102 ? -3.144 7.756 3.463 1.00 98.50 102 ARG A N 1
ATOM 773 C CA . ARG A 1 102 ? -2.527 8.999 2.977 1.00 98.50 102 ARG A CA 1
ATOM 774 C C . ARG A 1 102 ? -1.100 9.161 3.485 1.00 98.50 102 ARG A C 1
ATOM 776 O O . ARG A 1 102 ? -0.238 9.490 2.684 1.00 98.50 102 ARG A O 1
ATOM 783 N N . VAL A 1 103 ? -0.818 8.857 4.753 1.00 98.50 103 VAL A N 1
ATOM 784 C CA . VAL A 1 103 ? 0.554 8.884 5.295 1.00 98.50 103 VAL A CA 1
ATOM 785 C C . VAL A 1 103 ? 1.485 7.968 4.494 1.00 98.50 103 VAL A C 1
ATOM 787 O O . VAL A 1 103 ? 2.593 8.371 4.153 1.00 98.50 103 VAL A O 1
ATOM 790 N N . ILE A 1 104 ? 1.047 6.757 4.138 1.00 98.50 104 ILE A N 1
ATOM 791 C CA . ILE A 1 104 ? 1.851 5.835 3.318 1.00 98.50 104 ILE A CA 1
ATOM 792 C C . ILE A 1 104 ? 2.103 6.409 1.915 1.00 98.50 104 ILE A C 1
ATOM 794 O O . ILE A 1 104 ? 3.224 6.298 1.413 1.00 98.50 104 ILE A O 1
ATOM 798 N N . ALA A 1 105 ? 1.097 7.029 1.292 1.00 98.50 105 ALA A N 1
ATOM 799 C CA . ALA A 1 105 ? 1.255 7.681 -0.009 1.00 98.50 105 ALA A CA 1
ATOM 800 C C . ALA A 1 105 ? 2.222 8.873 0.047 1.00 98.50 105 ALA A C 1
ATOM 802 O O . ALA A 1 105 ? 3.107 8.966 -0.797 1.00 98.50 105 ALA A O 1
ATOM 803 N N . GLU A 1 106 ? 2.138 9.720 1.073 1.00 98.62 106 GLU A N 1
ATOM 804 C CA . GLU A 1 106 ? 3.073 10.840 1.262 1.00 98.62 106 GLU A CA 1
ATOM 805 C C . GLU A 1 106 ? 4.504 10.358 1.514 1.00 98.62 106 GLU A C 1
ATOM 807 O O . GLU A 1 106 ? 5.462 10.937 1.010 1.00 98.62 106 GLU A O 1
ATOM 812 N N . LEU A 1 107 ? 4.676 9.245 2.237 1.00 98.31 107 LEU A N 1
ATOM 813 C CA . LEU A 1 107 ? 5.985 8.607 2.349 1.00 98.31 107 LEU A CA 1
ATOM 814 C C . LEU A 1 107 ? 6.479 8.132 0.978 1.00 98.31 107 LEU A C 1
ATOM 816 O O . LEU A 1 107 ? 7.658 8.285 0.685 1.00 98.31 107 LEU A O 1
ATOM 820 N N . ALA A 1 108 ? 5.624 7.567 0.122 1.00 97.88 108 ALA A N 1
ATOM 821 C CA . ALA A 1 108 ? 6.021 7.208 -1.241 1.00 97.88 108 ALA A CA 1
ATOM 822 C C . ALA A 1 108 ? 6.471 8.438 -2.035 1.00 97.88 108 ALA A C 1
ATOM 824 O O . ALA A 1 108 ? 7.559 8.426 -2.615 1.00 97.88 108 ALA A O 1
ATOM 825 N N . HIS A 1 109 ? 5.674 9.504 -1.981 1.00 98.25 109 HIS A N 1
ATOM 826 C CA . HIS A 1 109 ? 5.949 10.764 -2.650 1.00 98.25 109 HIS A CA 1
ATOM 827 C C . HIS A 1 109 ? 7.281 11.369 -2.194 1.00 98.25 109 HIS A C 1
ATOM 829 O O . HIS A 1 109 ? 8.127 11.678 -3.028 1.00 98.25 109 HIS A O 1
ATOM 835 N N . ALA A 1 110 ? 7.539 11.421 -0.887 1.00 98.19 110 ALA A N 1
ATOM 836 C CA . ALA A 1 110 ? 8.783 11.961 -0.342 1.00 98.19 110 ALA A CA 1
ATOM 837 C C . ALA A 1 110 ? 10.040 11.190 -0.792 1.00 98.19 110 ALA A C 1
ATOM 839 O O . ALA A 1 110 ? 11.093 11.795 -0.973 1.00 98.19 110 ALA A O 1
ATOM 840 N N . HIS A 1 111 ? 9.951 9.866 -0.971 1.00 97.19 111 HIS A N 1
ATOM 841 C CA . HIS A 1 111 ? 11.106 9.043 -1.361 1.00 97.19 111 HIS A CA 1
ATOM 842 C C . HIS A 1 111 ? 11.310 8.939 -2.877 1.00 97.19 111 HIS A C 1
ATOM 844 O O . HIS A 1 111 ? 12.423 8.658 -3.312 1.00 97.19 111 HIS A O 1
ATOM 850 N N . THR A 1 112 ? 10.250 9.099 -3.673 1.00 97.44 112 THR A N 1
ATOM 851 C CA . THR A 1 112 ? 10.274 8.793 -5.118 1.00 97.44 112 THR A CA 1
ATOM 852 C C . THR A 1 112 ? 9.940 9.990 -6.007 1.00 97.44 112 THR A C 1
ATOM 854 O O . THR A 1 112 ? 10.186 9.937 -7.206 1.00 97.44 112 THR A O 1
ATOM 857 N N . GLY A 1 113 ? 9.363 11.057 -5.447 1.00 98.12 113 GLY A N 1
ATOM 858 C CA . GLY A 1 113 ? 8.792 12.183 -6.189 1.00 98.12 113 GLY A CA 1
ATOM 859 C C . GLY A 1 113 ? 7.417 11.901 -6.809 1.00 98.12 113 GLY A C 1
ATOM 860 O O . GLY A 1 113 ? 6.776 12.825 -7.301 1.00 98.12 113 GLY A O 1
ATOM 861 N N . ILE A 1 114 ? 6.920 10.661 -6.754 1.00 98.38 114 ILE A N 1
ATOM 862 C CA . ILE A 1 114 ? 5.669 10.242 -7.399 1.00 98.38 114 ILE A CA 1
ATOM 863 C C . ILE A 1 114 ? 4.518 10.347 -6.388 1.00 98.38 114 ILE A C 1
ATOM 865 O O . ILE A 1 114 ? 4.483 9.608 -5.404 1.00 98.38 114 ILE A O 1
ATOM 869 N N . ASP A 1 115 ? 3.583 11.276 -6.610 1.00 98.25 115 ASP A N 1
ATOM 870 C CA . ASP A 1 115 ? 2.371 11.424 -5.786 1.00 98.25 115 ASP A CA 1
ATOM 871 C C . ASP A 1 115 ? 1.221 10.596 -6.370 1.00 98.25 115 ASP A C 1
ATOM 873 O O . ASP A 1 115 ? 0.662 10.927 -7.418 1.00 98.25 115 ASP A O 1
ATOM 877 N N . ILE A 1 116 ? 0.861 9.510 -5.682 1.00 98.62 116 ILE A N 1
ATOM 878 C CA . ILE A 1 116 ? -0.303 8.690 -6.023 1.00 98.62 116 ILE A CA 1
ATOM 879 C C . ILE A 1 116 ? -1.284 8.731 -4.857 1.00 98.62 116 ILE A C 1
ATOM 881 O O . ILE A 1 116 ? -1.039 8.160 -3.791 1.00 98.62 116 ILE A O 1
ATOM 885 N N . HIS A 1 117 ? -2.446 9.349 -5.073 1.00 98.62 117 HIS A N 1
ATOM 886 C CA . HIS A 1 117 ? -3.504 9.357 -4.069 1.00 98.62 117 HIS A CA 1
ATOM 887 C C . HIS A 1 117 ? -3.936 7.911 -3.722 1.00 98.62 117 HIS A C 1
ATOM 889 O O . HIS A 1 117 ? -4.190 7.121 -4.635 1.00 98.62 117 HIS A O 1
ATOM 895 N N . PRO A 1 118 ? -4.098 7.539 -2.434 1.00 98.56 118 PRO A N 1
ATOM 896 C CA . PRO A 1 118 ? -4.454 6.168 -2.048 1.00 98.56 118 PRO A CA 1
ATOM 897 C C . PRO A 1 118 ? -5.762 5.660 -2.658 1.00 98.56 118 PRO A C 1
ATOM 899 O O . PRO A 1 118 ? -5.910 4.472 -2.895 1.00 98.56 118 PRO A O 1
ATOM 902 N N . GLY A 1 119 ? -6.713 6.553 -2.930 1.00 98.31 119 GLY A N 1
ATOM 903 C CA . GLY A 1 119 ? -7.982 6.223 -3.586 1.00 98.31 119 GLY A CA 1
ATOM 904 C C . GLY A 1 119 ? -7.912 6.013 -5.105 1.00 98.31 119 GLY A C 1
ATOM 905 O O . GLY A 1 119 ? -8.931 5.655 -5.691 1.00 98.31 119 GLY A O 1
ATOM 906 N N . ALA A 1 120 ? -6.762 6.241 -5.753 1.00 98.50 120 ALA A N 1
ATOM 907 C CA . ALA A 1 120 ? -6.613 5.990 -7.186 1.00 98.50 120 ALA A CA 1
ATOM 908 C C . ALA A 1 120 ? -6.790 4.494 -7.498 1.00 98.50 120 ALA A C 1
ATOM 910 O O . ALA A 1 120 ? -6.345 3.644 -6.732 1.00 98.50 120 ALA A O 1
ATOM 911 N N . GLN A 1 121 ? -7.455 4.178 -8.610 1.00 98.12 121 GLN A N 1
ATOM 912 C CA . GLN A 1 121 ? -7.632 2.803 -9.078 1.00 98.12 121 GLN A CA 1
ATOM 913 C C . GLN A 1 121 ? -6.609 2.526 -10.177 1.00 98.12 121 GLN A C 1
ATOM 915 O O . GLN A 1 121 ? -6.687 3.112 -11.254 1.00 98.12 121 GLN A O 1
ATOM 920 N N . ILE A 1 122 ? -5.649 1.648 -9.889 1.00 97.81 122 ILE A N 1
ATOM 921 C CA . ILE A 1 122 ? -4.578 1.269 -10.814 1.00 97.81 122 ILE A CA 1
ATOM 922 C C . ILE A 1 122 ? -4.688 -0.228 -11.101 1.00 97.81 122 ILE A C 1
ATOM 924 O O . ILE A 1 122 ? -4.614 -1.048 -10.180 1.00 97.81 122 ILE A O 1
ATOM 928 N N . GLY A 1 123 ? -4.871 -0.562 -12.380 1.00 96.12 123 GLY A N 1
ATOM 929 C CA . GLY A 1 123 ? -4.952 -1.939 -12.867 1.00 96.12 123 GLY A CA 1
ATOM 930 C C . GLY A 1 123 ? -3.641 -2.716 -12.726 1.00 96.12 123 GLY A C 1
ATOM 931 O O . GLY A 1 123 ? -2.674 -2.250 -12.119 1.00 96.12 123 GLY A O 1
ATOM 932 N N . GLU A 1 124 ? -3.629 -3.927 -13.268 1.00 97.12 124 GLU A N 1
ATOM 933 C CA . GLU A 1 124 ? -2.430 -4.764 -13.367 1.00 97.12 124 GLU A CA 1
ATOM 934 C C . GLU A 1 124 ? -1.432 -4.235 -14.404 1.00 97.12 124 GLU A C 1
ATOM 936 O O . GLU A 1 124 ? -1.804 -3.483 -15.307 1.00 97.12 124 GLU A O 1
ATOM 941 N N . GLY A 1 125 ? -0.164 -4.626 -14.261 1.00 95.62 125 GLY A N 1
ATOM 942 C CA . GLY A 1 125 ? 0.896 -4.300 -15.214 1.00 95.62 125 GLY A CA 1
ATOM 943 C C . GLY A 1 125 ? 1.205 -2.807 -15.320 1.00 95.62 125 GLY A C 1
ATOM 944 O O . GLY A 1 125 ? 1.490 -2.314 -16.410 1.00 95.62 125 GLY A O 1
ATOM 945 N N . CYS A 1 126 ? 1.118 -2.064 -14.216 1.00 96.56 126 CYS A N 1
ATOM 946 C CA . CYS A 1 126 ? 1.418 -0.638 -14.218 1.00 96.56 126 CYS A CA 1
ATOM 947 C C . CYS A 1 126 ? 2.935 -0.400 -14.185 1.00 96.56 126 CYS A C 1
ATOM 949 O O . CYS A 1 126 ? 3.653 -1.014 -13.399 1.00 96.56 126 CYS A O 1
ATOM 951 N N . PHE A 1 127 ? 3.406 0.535 -15.011 1.00 95.62 127 PHE A N 1
ATOM 952 C CA . PHE A 1 127 ? 4.791 0.997 -15.055 1.00 95.62 127 PHE A CA 1
ATOM 953 C C . PHE A 1 127 ? 4.813 2.532 -15.158 1.00 95.62 127 PHE A C 1
ATOM 955 O O . PHE A 1 127 ? 4.002 3.107 -15.887 1.00 95.62 127 PHE A O 1
ATOM 962 N N . ILE A 1 128 ? 5.698 3.172 -14.381 1.00 93.06 128 ILE A N 1
ATOM 963 C CA . ILE A 1 128 ? 5.891 4.630 -14.272 1.00 93.06 128 ILE A CA 1
ATOM 964 C C . ILE A 1 128 ? 7.352 4.946 -14.566 1.00 93.06 128 ILE A C 1
ATOM 966 O O . ILE A 1 128 ? 8.205 4.309 -13.900 1.00 93.06 128 ILE A O 1
#

Organism: Hemiselmis andersenii (NCBI:txid464988)

InterPro domains:
  IPR011004 Trimeric LpxA-like superfamily [SSF51161] (43-128)
  IPR042122 Serine acetyltransferase, N-terminal domain superfamily [G3DSA:1.10.3130.10] (1-114)